Protein AF-A0A7S0QM21-F1 (afdb_monomer_lite)

Radius of gyration: 15.34 Å; chains: 1; bounding box: 33×34×45 Å

Secondary structure (DSSP, 8-state):
-HHHHHHHHHHHHH-SS--HHHHHHHHHHHHHHHHHTT-HHHHHHHHHHHHHHHHT-TTGGG--STTPPPHHHHHHHHHHHHHHHTT-HHHHHHHHHHHHHHHTT-HHHHHHHHHHHHHHHHHHT-

Sequence (126 aa):
PKKALTLLATASRGGSAEEPKEQAMMLNNMGCVHLSMHQPHTAAVLLAKALQRAIRSPGDQQAATATAISQRSQILYNLGVAHLHAAGFRNALECLLLAAEELHQRPHLWLRIAECCVAAVLHAER

Structure (mmCIF, N/CA/C/O backbone):
data_AF-A0A7S0QM21-F1
#
_entry.id   AF-A0A7S0QM21-F1
#
loop_
_atom_site.group_PDB
_atom_site.id
_atom_site.type_symbol
_atom_site.label_atom_id
_atom_site.label_alt_id
_atom_site.label_comp_id
_atom_site.label_asym_id
_atom_site.label_entity_id
_atom_site.label_seq_id
_atom_site.pdbx_PDB_ins_code
_atom_site.Cartn_x
_atom_site.Cartn_y
_atom_site.Cartn_z
_atom_site.occupancy
_atom_site.B_iso_or_equiv
_atom_site.auth_seq_id
_atom_site.auth_comp_id
_atom_site.auth_asym_id
_atom_site.auth_atom_id
_atom_site.pdbx_PDB_model_num
ATOM 1 N N . PRO A 1 1 ? -2.506 -19.023 -6.130 1.00 66.31 1 PRO A N 1
ATOM 2 C CA . PRO A 1 1 ? -1.329 -18.383 -5.491 1.00 66.31 1 PRO A CA 1
ATOM 3 C C . PRO A 1 1 ? -0.003 -19.167 -5.599 1.00 66.31 1 PRO A C 1
ATOM 5 O O . PRO A 1 1 ? 0.934 -18.636 -6.179 1.00 66.31 1 PRO A O 1
ATOM 8 N N . LYS A 1 2 ? 0.103 -20.420 -5.117 1.00 74.06 2 LYS A N 1
ATOM 9 C CA . LYS A 1 2 ? 1.387 -21.165 -5.109 1.00 74.06 2 LYS A CA 1
ATOM 10 C C . LYS A 1 2 ? 2.004 -21.376 -6.503 1.00 74.06 2 LYS A C 1
ATOM 12 O O . LYS A 1 2 ? 3.191 -21.146 -6.679 1.00 74.06 2 LYS A O 1
ATOM 17 N N . LYS A 1 3 ? 1.182 -21.708 -7.509 1.00 76.44 3 LYS A N 1
ATOM 18 C CA . LYS A 1 3 ? 1.622 -21.840 -8.914 1.00 76.44 3 LYS A CA 1
ATOM 19 C C . LYS A 1 3 ? 2.184 -20.532 -9.498 1.00 76.44 3 LYS A C 1
ATOM 21 O O . LYS A 1 3 ? 3.132 -20.575 -10.271 1.00 76.44 3 LYS A O 1
ATOM 26 N N . ALA A 1 4 ? 1.634 -19.380 -9.098 1.00 75.31 4 ALA A N 1
ATOM 27 C CA . ALA A 1 4 ? 2.114 -18.070 -9.544 1.00 75.31 4 ALA A CA 1
ATOM 28 C C . ALA A 1 4 ? 3.509 -17.756 -8.982 1.00 75.31 4 ALA A C 1
ATOM 30 O O . ALA A 1 4 ? 4.358 -17.260 -9.711 1.00 75.31 4 ALA A O 1
ATOM 31 N N . LEU A 1 5 ? 3.783 -18.119 -7.722 1.00 77.19 5 LEU A N 1
ATOM 32 C CA . LEU A 1 5 ? 5.131 -18.005 -7.155 1.00 77.19 5 LEU A CA 1
ATOM 33 C C . LEU A 1 5 ? 6.134 -18.902 -7.873 1.00 77.19 5 LEU A C 1
ATOM 35 O O . LEU A 1 5 ? 7.250 -18.468 -8.131 1.00 77.19 5 LEU A O 1
ATOM 39 N N . THR A 1 6 ? 5.746 -20.133 -8.214 1.00 76.00 6 THR A N 1
ATOM 40 C CA . THR A 1 6 ? 6.615 -21.035 -8.978 1.00 76.00 6 THR A CA 1
ATOM 41 C C . THR A 1 6 ? 6.969 -20.432 -10.336 1.00 76.00 6 THR A C 1
ATOM 43 O O . THR A 1 6 ? 8.143 -20.425 -10.687 1.00 76.00 6 THR A O 1
ATOM 46 N N . LEU A 1 7 ? 5.985 -19.864 -11.043 1.00 75.94 7 LEU A N 1
ATOM 47 C CA . LEU A 1 7 ? 6.182 -19.194 -12.332 1.00 75.94 7 LEU A CA 1
ATOM 48 C C . LEU A 1 7 ? 7.111 -17.969 -12.217 1.00 75.94 7 LEU A C 1
ATOM 50 O O . LEU A 1 7 ? 8.040 -17.813 -13.008 1.00 75.94 7 LEU A O 1
ATOM 54 N N . LEU A 1 8 ? 6.898 -17.123 -11.204 1.00 75.12 8 LEU A N 1
ATOM 55 C CA . LEU A 1 8 ? 7.741 -15.950 -10.949 1.00 75.12 8 LEU A CA 1
ATOM 56 C C . LEU A 1 8 ? 9.173 -16.358 -10.580 1.00 75.12 8 LEU A C 1
ATOM 58 O O . LEU A 1 8 ? 10.129 -15.782 -11.086 1.00 75.12 8 LEU A O 1
ATOM 62 N N . ALA A 1 9 ? 9.334 -17.402 -9.766 1.00 73.50 9 ALA A N 1
ATOM 63 C CA . ALA A 1 9 ? 10.644 -17.922 -9.391 1.00 73.50 9 ALA A CA 1
ATOM 64 C C . ALA A 1 9 ? 11.370 -18.613 -10.557 1.00 73.50 9 ALA A C 1
ATOM 66 O O . ALA A 1 9 ? 12.592 -18.732 -10.542 1.00 73.50 9 ALA A O 1
ATOM 67 N N . THR A 1 10 ? 10.657 -19.147 -11.551 1.00 74.94 10 THR A N 1
ATOM 68 C CA . THR A 1 10 ? 11.287 -19.633 -12.789 1.00 74.94 10 THR A CA 1
ATOM 69 C C . THR A 1 10 ? 11.693 -18.484 -13.704 1.00 74.94 10 THR A C 1
ATOM 71 O O . THR A 1 10 ? 12.790 -18.533 -14.249 1.00 74.94 10 THR A O 1
ATOM 74 N N . ALA A 1 11 ? 10.875 -17.430 -13.805 1.00 69.38 11 ALA A N 1
ATOM 75 C CA . ALA A 1 11 ? 11.204 -16.230 -14.577 1.00 69.38 11 ALA A CA 1
ATOM 76 C C . ALA A 1 11 ? 12.467 -15.540 -14.031 1.00 69.38 11 ALA A C 1
ATOM 78 O O . ALA A 1 11 ? 13.391 -15.272 -14.789 1.00 69.38 11 ALA A O 1
ATOM 79 N N . SER A 1 12 ? 12.578 -15.415 -12.703 1.00 66.81 12 SER A N 1
ATOM 80 C CA . SER A 1 12 ? 13.738 -14.809 -12.033 1.00 66.81 12 SER A CA 1
ATOM 81 C C . SER A 1 12 ? 15.051 -15.587 -12.189 1.00 66.81 12 SER A C 1
ATOM 83 O O . SER A 1 12 ? 16.112 -15.081 -11.840 1.00 66.81 12 SER A O 1
ATOM 85 N N . ARG A 1 13 ? 14.988 -16.865 -12.589 1.00 65.75 13 ARG A N 1
ATOM 86 C CA . ARG A 1 13 ? 16.157 -17.752 -12.729 1.00 65.75 13 ARG A CA 1
ATOM 87 C C . ARG A 1 13 ? 16.699 -17.812 -14.157 1.00 65.75 13 ARG A C 1
ATOM 89 O O . ARG A 1 13 ? 17.802 -18.311 -14.341 1.00 65.75 13 ARG A O 1
ATOM 96 N N . GLY A 1 14 ? 15.935 -17.339 -15.142 1.00 57.38 14 GLY A N 1
ATOM 97 C CA . GLY A 1 14 ? 16.293 -17.410 -16.562 1.00 57.38 14 GLY A CA 1
ATOM 98 C C . GLY A 1 14 ? 16.944 -16.148 -17.138 1.00 57.38 14 GLY A C 1
ATOM 99 O O . GLY A 1 14 ? 17.399 -16.193 -18.276 1.00 57.38 14 GLY A O 1
ATOM 100 N N . GLY A 1 15 ? 16.984 -15.037 -16.395 1.00 53.06 15 GLY A N 1
ATOM 101 C CA . GLY A 1 15 ? 17.461 -13.746 -16.894 1.00 53.06 15 GLY A CA 1
ATOM 102 C C . GLY A 1 15 ? 18.930 -13.463 -16.572 1.00 53.06 15 GLY A C 1
ATOM 103 O O . GLY A 1 15 ? 19.339 -13.469 -15.411 1.00 53.06 15 GLY A O 1
ATOM 104 N N . SER A 1 16 ? 19.718 -13.142 -17.601 1.00 52.91 16 SER A N 1
ATOM 105 C CA . SER A 1 16 ? 20.886 -12.254 -17.485 1.00 52.91 16 SER A CA 1
ATOM 106 C C . SER A 1 16 ? 20.520 -10.987 -16.701 1.00 52.91 16 SER A C 1
ATOM 108 O O . SER A 1 16 ? 19.356 -10.612 -16.733 1.00 52.91 16 SER A O 1
ATOM 110 N N . ALA A 1 17 ? 21.487 -10.340 -16.032 1.00 57.66 17 ALA A N 1
ATOM 111 C CA . ALA A 1 17 ? 21.307 -9.143 -15.191 1.00 57.66 17 ALA A CA 1
ATOM 112 C C . ALA A 1 17 ? 20.107 -8.259 -15.603 1.00 57.66 17 ALA A C 1
ATOM 114 O O . ALA A 1 17 ? 20.230 -7.434 -16.502 1.00 57.66 17 ALA A O 1
ATOM 115 N N . GLU A 1 18 ? 18.945 -8.484 -14.973 1.00 63.12 18 GLU A N 1
ATOM 116 C CA . GLU A 1 18 ? 17.692 -7.824 -15.361 1.00 63.12 18 GLU A CA 1
ATOM 117 C C . GLU A 1 18 ? 17.798 -6.305 -15.174 1.00 63.12 18 GLU A C 1
ATOM 119 O O . GLU A 1 18 ? 18.403 -5.835 -14.202 1.00 63.12 18 GLU A O 1
ATOM 124 N N . GLU A 1 19 ? 17.170 -5.535 -16.062 1.00 77.25 19 GLU A N 1
ATOM 125 C CA . GLU A 1 19 ? 17.089 -4.080 -15.928 1.00 77.25 19 GLU A CA 1
ATOM 126 C C . GLU A 1 19 ? 16.392 -3.713 -14.597 1.00 77.25 19 GLU A C 1
ATOM 128 O O . GLU A 1 19 ? 15.433 -4.383 -14.189 1.00 77.25 19 GLU A O 1
ATOM 133 N N . PRO A 1 20 ? 16.800 -2.639 -13.886 1.00 80.81 20 PRO A N 1
ATOM 134 C CA . PRO A 1 20 ? 16.215 -2.269 -12.591 1.00 80.81 20 PRO A CA 1
ATOM 135 C C . PRO A 1 20 ? 14.683 -2.149 -12.610 1.00 80.81 20 PRO A C 1
ATOM 137 O O . PRO A 1 20 ? 14.014 -2.460 -11.620 1.00 80.81 20 PRO A O 1
ATOM 140 N N . LYS A 1 21 ? 14.122 -1.739 -13.753 1.00 82.12 21 LYS A N 1
ATOM 141 C CA . LYS A 1 21 ? 12.680 -1.624 -13.991 1.00 82.12 21 LYS A CA 1
ATOM 142 C C . LYS A 1 21 ? 11.963 -2.980 -13.990 1.00 82.12 21 LYS A C 1
ATOM 144 O O . LYS A 1 21 ? 10.905 -3.109 -13.371 1.00 82.12 21 LYS A O 1
ATOM 149 N N . GLU A 1 22 ? 12.540 -3.985 -14.643 1.00 85.31 22 GLU A N 1
ATOM 150 C CA . GLU A 1 22 ? 11.987 -5.344 -14.741 1.00 85.31 22 GLU A CA 1
ATOM 151 C C . GLU A 1 22 ? 11.990 -6.023 -13.370 1.00 85.31 22 GLU A C 1
ATOM 153 O O . GLU A 1 22 ? 10.968 -6.548 -12.918 1.00 85.31 22 GLU A O 1
ATOM 158 N N . GLN A 1 23 ? 13.089 -5.866 -12.630 1.00 87.50 23 GLN A N 1
ATOM 159 C CA . GLN A 1 23 ? 13.204 -6.356 -11.258 1.00 87.50 23 GLN A CA 1
ATOM 160 C C . GLN A 1 23 ? 12.164 -5.714 -10.333 1.00 87.50 23 GLN A C 1
ATOM 162 O O . GLN A 1 23 ? 11.577 -6.391 -9.486 1.00 87.50 23 GLN A O 1
ATOM 167 N N . ALA A 1 24 ? 11.908 -4.410 -10.489 1.00 90.50 24 ALA A N 1
ATOM 168 C CA . ALA A 1 24 ? 10.862 -3.720 -9.743 1.00 90.50 24 ALA A CA 1
ATOM 169 C C . ALA A 1 24 ? 9.468 -4.295 -10.055 1.00 90.50 24 ALA A C 1
ATOM 171 O O . ALA A 1 24 ? 8.677 -4.505 -9.134 1.00 90.50 24 ALA A O 1
ATOM 172 N N . MET A 1 25 ? 9.166 -4.608 -11.323 1.00 89.81 25 MET A N 1
ATOM 173 C CA . MET A 1 25 ? 7.894 -5.240 -11.709 1.00 89.81 25 MET A CA 1
ATOM 174 C C . MET A 1 25 ? 7.753 -6.635 -11.102 1.00 89.81 25 MET A C 1
ATOM 176 O O . MET A 1 25 ? 6.713 -6.959 -10.526 1.00 89.81 25 MET A O 1
ATOM 180 N N . MET A 1 26 ? 8.806 -7.447 -11.180 1.00 90.88 26 MET A N 1
ATOM 181 C CA . MET A 1 26 ? 8.806 -8.797 -10.627 1.00 90.88 26 MET A CA 1
ATOM 182 C C . MET A 1 26 ? 8.583 -8.784 -9.111 1.00 90.88 26 MET A C 1
ATOM 184 O O . MET A 1 26 ? 7.711 -9.495 -8.608 1.00 90.88 26 MET A O 1
ATOM 188 N N . LEU A 1 27 ? 9.317 -7.940 -8.380 1.00 93.88 27 LEU A N 1
ATOM 189 C CA . LEU A 1 27 ? 9.168 -7.799 -6.931 1.00 93.88 27 LEU A CA 1
ATOM 190 C C . LEU A 1 27 ? 7.775 -7.285 -6.541 1.00 93.88 27 LEU A C 1
ATOM 192 O O . LEU A 1 27 ? 7.198 -7.784 -5.573 1.00 93.88 27 LEU A O 1
ATOM 196 N N . ASN A 1 28 ? 7.207 -6.348 -7.310 1.00 94.62 28 ASN A N 1
ATOM 197 C CA . ASN A 1 28 ? 5.838 -5.871 -7.109 1.00 94.62 28 ASN A CA 1
ATOM 198 C C . ASN A 1 28 ? 4.823 -7.015 -7.247 1.00 94.62 28 ASN A C 1
ATOM 200 O O . ASN A 1 28 ? 4.004 -7.239 -6.356 1.00 94.62 28 ASN A O 1
ATOM 204 N N . ASN A 1 29 ? 4.936 -7.808 -8.315 1.00 95.00 29 ASN A N 1
ATOM 205 C CA . ASN A 1 29 ? 4.059 -8.951 -8.560 1.00 95.00 29 ASN A CA 1
ATOM 206 C C . ASN A 1 29 ? 4.175 -10.012 -7.460 1.00 95.00 29 ASN A C 1
ATOM 208 O O . ASN A 1 29 ? 3.157 -10.511 -6.976 1.00 95.00 29 ASN 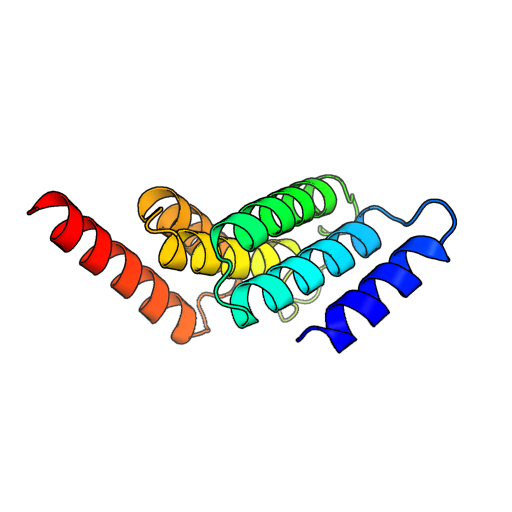A O 1
ATOM 212 N N . MET A 1 30 ? 5.395 -10.329 -7.013 1.00 94.75 30 MET A N 1
ATOM 213 C CA . MET A 1 30 ? 5.599 -11.225 -5.873 1.00 94.75 30 MET A CA 1
ATOM 214 C C . MET A 1 30 ? 4.923 -10.674 -4.610 1.00 94.75 30 MET A C 1
ATOM 216 O O . MET A 1 30 ? 4.219 -11.416 -3.925 1.00 94.75 30 MET A O 1
ATOM 220 N N . GLY A 1 31 ? 5.069 -9.375 -4.335 1.00 96.25 31 GLY A N 1
ATOM 221 C CA . GLY A 1 31 ? 4.386 -8.690 -3.237 1.00 96.25 31 GLY A CA 1
ATOM 222 C C . GLY A 1 31 ? 2.866 -8.864 -3.279 1.00 96.25 31 GLY A C 1
ATOM 223 O O . GLY A 1 31 ? 2.269 -9.299 -2.295 1.00 96.25 31 GLY A O 1
ATOM 224 N N . CYS A 1 32 ? 2.241 -8.630 -4.434 1.00 96.12 32 CYS A N 1
ATOM 225 C CA . CYS A 1 32 ? 0.800 -8.822 -4.633 1.00 96.12 32 CYS A CA 1
ATOM 226 C C . CYS A 1 32 ? 0.352 -10.277 -4.421 1.00 96.12 32 CYS A C 1
ATOM 228 O O . CYS A 1 32 ? -0.705 -10.532 -3.834 1.00 96.12 32 CYS A O 1
ATOM 230 N N . VAL A 1 33 ? 1.159 -11.252 -4.852 1.00 95.69 33 VAL A N 1
ATOM 231 C CA . VAL A 1 33 ? 0.868 -12.671 -4.601 1.00 95.69 33 VAL A CA 1
ATOM 232 C C . VAL A 1 33 ? 0.930 -12.979 -3.104 1.00 95.69 33 VAL A C 1
ATOM 234 O O . VAL A 1 33 ? 0.045 -13.669 -2.603 1.00 95.69 33 VAL A O 1
ATOM 237 N N . HIS A 1 34 ? 1.909 -12.440 -2.373 1.00 94.31 34 HIS A N 1
ATOM 238 C CA . HIS A 1 34 ? 1.985 -12.591 -0.917 1.00 94.31 34 HIS A CA 1
ATOM 239 C C . HIS A 1 34 ? 0.815 -11.913 -0.186 1.00 94.31 34 HIS A C 1
ATOM 241 O O . HIS A 1 34 ? 0.280 -12.505 0.753 1.00 94.31 34 HIS A O 1
ATOM 247 N N . LEU A 1 35 ? 0.335 -10.752 -0.649 1.00 93.69 35 LEU A N 1
ATOM 248 C CA . LEU A 1 35 ? -0.902 -10.151 -0.124 1.00 93.69 35 LEU A CA 1
ATOM 249 C C . LEU A 1 35 ? -2.106 -11.069 -0.314 1.00 93.69 35 LEU A C 1
ATOM 251 O O . LEU A 1 35 ? -2.854 -11.309 0.630 1.00 93.69 35 LEU A O 1
ATOM 255 N N . SER A 1 36 ? -2.236 -11.657 -1.502 1.00 94.94 36 SER A N 1
ATOM 256 C CA . SER A 1 36 ? -3.309 -12.608 -1.822 1.00 94.94 36 SER A CA 1
ATOM 257 C C . SER A 1 36 ? -3.235 -13.907 -1.003 1.00 94.94 36 SER A C 1
ATOM 259 O O . SER A 1 36 ? -4.182 -14.686 -0.989 1.00 94.94 36 SER A O 1
ATOM 261 N N . MET A 1 37 ? -2.103 -14.175 -0.345 1.00 94.81 37 MET A N 1
ATOM 262 C CA . MET A 1 37 ? -1.909 -15.302 0.574 1.00 94.81 37 MET A CA 1
ATOM 263 C C . MET A 1 37 ? -2.053 -14.901 2.049 1.00 94.81 37 MET A C 1
ATOM 265 O O . MET A 1 37 ? -1.686 -15.691 2.916 1.00 94.81 37 MET A O 1
ATOM 269 N N . HIS A 1 38 ? -2.543 -13.693 2.345 1.00 94.69 38 HIS A N 1
ATOM 270 C CA . HIS A 1 38 ? -2.622 -13.140 3.701 1.00 94.69 38 HIS A CA 1
ATOM 271 C C . HIS A 1 38 ? -1.258 -13.076 4.413 1.00 94.69 38 HIS A C 1
ATOM 273 O O . HIS A 1 38 ? -1.161 -13.274 5.622 1.00 94.69 38 HIS A O 1
ATOM 279 N N . GLN A 1 39 ? -0.190 -12.768 3.668 1.00 96.62 39 GLN A N 1
ATOM 280 C CA . GLN A 1 39 ? 1.166 -12.570 4.198 1.00 96.62 39 GLN A CA 1
ATOM 281 C C . GLN A 1 39 ? 1.616 -11.105 4.038 1.00 96.62 39 GLN A C 1
ATOM 283 O O . GLN A 1 39 ? 2.527 -10.815 3.253 1.00 96.62 39 GLN A O 1
ATOM 288 N N . PRO A 1 40 ? 0.994 -10.156 4.764 1.00 96.88 40 PRO A N 1
ATOM 289 C CA . PRO A 1 40 ? 1.193 -8.725 4.534 1.00 96.88 40 PRO A CA 1
ATOM 290 C C . PRO A 1 40 ? 2.604 -8.237 4.888 1.00 96.88 40 PRO A C 1
ATOM 292 O O . PRO A 1 40 ? 3.163 -7.420 4.164 1.00 96.88 40 PRO A O 1
ATOM 295 N N . HIS A 1 41 ? 3.237 -8.798 5.924 1.00 97.31 41 HIS A N 1
ATOM 296 C CA . HIS A 1 41 ? 4.617 -8.463 6.296 1.00 97.31 41 HIS A CA 1
ATOM 297 C C . HIS A 1 41 ? 5.618 -8.837 5.194 1.00 97.31 41 HIS A C 1
ATOM 299 O O . HIS A 1 41 ? 6.451 -8.026 4.792 1.00 97.31 41 HIS A O 1
ATOM 305 N N . THR A 1 42 ? 5.510 -10.058 4.658 1.00 97.00 42 THR A N 1
ATOM 306 C CA . THR A 1 42 ? 6.358 -10.521 3.551 1.00 97.00 42 THR A CA 1
ATOM 307 C C . THR A 1 42 ? 6.122 -9.689 2.296 1.00 97.00 42 THR A C 1
ATOM 309 O O . THR A 1 42 ? 7.079 -9.294 1.631 1.00 97.00 42 THR A O 1
ATOM 312 N N . ALA A 1 43 ? 4.860 -9.374 1.997 1.00 97.38 43 ALA A N 1
ATOM 313 C CA . ALA A 1 43 ? 4.520 -8.507 0.883 1.00 97.38 43 ALA A CA 1
ATOM 314 C C . ALA A 1 43 ? 5.144 -7.114 1.020 1.00 97.38 43 ALA A C 1
ATOM 316 O O . ALA A 1 43 ? 5.764 -6.644 0.069 1.00 97.38 43 ALA A O 1
ATOM 317 N N . ALA A 1 44 ? 5.050 -6.486 2.197 1.00 97.69 44 ALA A N 1
ATOM 318 C CA . ALA A 1 44 ? 5.620 -5.165 2.448 1.00 97.69 44 ALA A CA 1
ATOM 319 C C . ALA A 1 44 ? 7.136 -5.138 2.194 1.00 97.69 44 ALA A C 1
ATOM 321 O O . ALA A 1 44 ? 7.633 -4.230 1.533 1.00 97.69 44 ALA A O 1
ATOM 322 N N . VAL A 1 45 ? 7.872 -6.170 2.622 1.00 97.50 45 VAL A N 1
ATOM 323 C CA . VAL A 1 45 ? 9.320 -6.277 2.359 1.00 97.50 45 VAL A CA 1
ATOM 324 C C . VAL A 1 45 ? 9.622 -6.356 0.859 1.00 97.50 45 VAL A C 1
ATOM 326 O O . VAL A 1 45 ? 10.551 -5.706 0.378 1.00 97.50 45 VAL A O 1
ATOM 329 N N . LEU A 1 46 ? 8.859 -7.148 0.103 1.00 97.25 46 LEU A N 1
ATOM 330 C CA . LEU A 1 46 ? 9.051 -7.287 -1.344 1.00 97.25 46 LEU A CA 1
ATOM 331 C C . LEU A 1 46 ? 8.706 -5.995 -2.089 1.00 97.25 46 LEU A C 1
ATOM 333 O O . LEU A 1 46 ? 9.457 -5.572 -2.966 1.00 97.25 46 LEU A O 1
ATOM 337 N N . LEU A 1 47 ? 7.619 -5.337 -1.695 1.00 97.62 47 LEU A N 1
ATOM 338 C CA . LEU A 1 47 ? 7.156 -4.080 -2.278 1.00 97.62 47 LEU A CA 1
ATOM 339 C C . LEU A 1 47 ? 8.100 -2.915 -1.960 1.00 97.62 47 LEU A C 1
ATOM 341 O O . LEU A 1 47 ? 8.399 -2.114 -2.840 1.00 97.62 47 LEU A O 1
ATOM 345 N N . ALA A 1 48 ? 8.664 -2.860 -0.752 1.00 97.06 48 ALA A N 1
ATOM 346 C CA . ALA A 1 48 ? 9.697 -1.885 -0.408 1.00 97.06 48 ALA A CA 1
ATOM 347 C C . ALA A 1 48 ? 10.959 -2.072 -1.269 1.00 97.06 48 ALA A C 1
ATOM 349 O O . ALA A 1 48 ? 11.529 -1.099 -1.766 1.00 97.06 48 ALA A O 1
ATOM 350 N N . LYS A 1 49 ? 11.372 -3.324 -1.520 1.00 95.38 49 LYS A N 1
ATOM 351 C CA . LYS A 1 49 ? 12.467 -3.619 -2.460 1.00 95.38 49 LYS A CA 1
ATOM 352 C C . LYS A 1 49 ? 12.106 -3.210 -3.889 1.00 95.38 49 LYS A C 1
ATOM 354 O O . LYS A 1 49 ? 12.952 -2.634 -4.568 1.00 95.38 49 LYS A O 1
ATOM 359 N N . ALA A 1 50 ? 10.874 -3.465 -4.333 1.00 94.69 50 ALA A N 1
ATOM 360 C CA . ALA A 1 50 ? 10.389 -3.037 -5.645 1.00 94.69 50 ALA A CA 1
ATOM 361 C C . ALA A 1 50 ? 10.487 -1.513 -5.803 1.00 94.69 50 ALA A C 1
ATOM 363 O O . ALA A 1 50 ? 11.015 -1.028 -6.802 1.00 94.69 50 ALA A O 1
ATOM 364 N N . LEU A 1 51 ? 10.062 -0.763 -4.781 1.00 94.75 51 LEU A N 1
ATOM 365 C CA . LEU A 1 51 ? 10.110 0.697 -4.770 1.00 94.75 51 LEU A CA 1
ATOM 366 C C . LEU A 1 51 ? 11.549 1.214 -4.879 1.00 94.75 51 LEU A C 1
ATOM 368 O O . LEU A 1 51 ? 11.826 2.099 -5.682 1.00 94.75 51 LEU A O 1
ATOM 372 N N . GLN A 1 52 ? 12.490 0.623 -4.135 1.00 93.06 52 GLN A N 1
ATOM 373 C CA . GLN A 1 52 ? 13.909 0.986 -4.229 1.00 93.06 52 GLN A CA 1
ATOM 374 C C . GLN A 1 52 ? 14.481 0.778 -5.637 1.00 93.06 52 GLN A C 1
ATOM 376 O O . GLN A 1 52 ? 15.317 1.566 -6.076 1.00 93.06 52 GLN A O 1
ATOM 381 N N . ARG A 1 53 ? 14.056 -0.276 -6.344 1.00 90.88 53 ARG A N 1
ATOM 382 C CA . ARG A 1 53 ? 14.490 -0.546 -7.724 1.00 90.88 53 ARG A CA 1
ATOM 383 C C . ARG A 1 53 ? 13.852 0.424 -8.719 1.00 90.88 53 ARG A C 1
ATOM 385 O O . ARG A 1 53 ? 14.566 0.936 -9.572 1.00 90.88 53 ARG A O 1
ATOM 392 N N . ALA A 1 54 ? 12.569 0.746 -8.547 1.00 88.38 54 ALA A N 1
ATOM 393 C CA . ALA A 1 54 ? 11.870 1.734 -9.370 1.00 88.38 54 ALA A CA 1
ATOM 394 C C . ALA A 1 54 ? 12.509 3.131 -9.256 1.00 88.38 54 ALA A C 1
ATOM 396 O O . ALA A 1 54 ? 12.770 3.766 -10.268 1.00 88.38 54 ALA A O 1
ATOM 397 N N . ILE A 1 55 ? 12.871 3.569 -8.042 1.00 85.94 55 ILE A N 1
ATOM 398 C CA . ILE A 1 55 ? 13.538 4.868 -7.809 1.00 85.94 55 ILE A CA 1
ATOM 399 C C . ILE A 1 55 ? 14.909 4.948 -8.493 1.00 85.94 55 ILE A C 1
ATOM 401 O O . ILE A 1 55 ? 15.326 6.014 -8.931 1.00 85.94 55 ILE A O 1
ATOM 405 N N . ARG A 1 56 ? 15.628 3.824 -8.565 1.00 80.56 56 ARG A N 1
ATOM 406 C CA . ARG A 1 56 ? 16.958 3.745 -9.185 1.00 80.56 56 ARG A CA 1
ATOM 407 C C . ARG A 1 56 ? 16.909 3.614 -10.707 1.00 80.56 56 ARG A C 1
ATOM 409 O O . ARG A 1 56 ? 17.965 3.636 -11.328 1.00 80.56 56 ARG A O 1
ATOM 416 N N . SER A 1 57 ? 15.724 3.451 -11.295 1.00 73.50 57 SER A N 1
ATOM 417 C CA . SER A 1 57 ? 15.540 3.356 -12.739 1.00 73.50 57 SER A CA 1
ATOM 418 C C . SER A 1 57 ? 15.382 4.765 -13.330 1.00 73.50 57 SER A C 1
ATOM 420 O O . SER A 1 57 ? 14.359 5.408 -13.088 1.00 73.50 57 SER A O 1
ATOM 422 N N . PRO A 1 58 ? 16.346 5.269 -14.122 1.00 58.09 58 PRO A N 1
ATOM 423 C CA . PRO A 1 58 ? 16.310 6.634 -14.659 1.00 58.09 58 PRO A CA 1
ATOM 424 C C . PRO A 1 58 ? 15.215 6.882 -15.720 1.00 58.09 58 PRO A C 1
ATOM 426 O O . PRO A 1 58 ? 15.124 7.985 -16.244 1.00 58.09 58 PRO A O 1
ATOM 429 N N . GLY A 1 59 ? 14.369 5.892 -16.038 1.00 58.59 59 GLY A N 1
ATOM 430 C CA . GLY A 1 59 ? 13.334 5.985 -17.079 1.00 58.59 59 GLY A CA 1
ATOM 431 C C . GLY A 1 59 ? 11.909 6.309 -16.608 1.00 58.59 59 GLY A C 1
ATOM 432 O O . GLY A 1 59 ? 11.020 6.422 -17.449 1.00 58.59 59 GLY A O 1
ATOM 433 N N . ASP A 1 60 ? 11.643 6.442 -15.303 1.00 54.75 60 ASP A N 1
ATOM 434 C CA . ASP A 1 60 ? 10.275 6.711 -14.802 1.00 54.75 60 ASP A CA 1
ATOM 435 C C . ASP A 1 60 ? 9.836 8.180 -14.991 1.00 54.75 60 ASP A C 1
ATOM 437 O O . ASP A 1 60 ? 8.650 8.489 -14.913 1.00 54.75 60 ASP A O 1
ATOM 441 N N . GLN A 1 61 ? 10.763 9.083 -15.334 1.00 51.91 61 GLN A N 1
ATOM 442 C CA . GLN A 1 61 ? 10.451 10.468 -15.723 1.00 51.91 61 GLN A CA 1
ATOM 443 C C . GLN A 1 61 ? 9.859 10.581 -17.140 1.00 51.91 61 GLN A C 1
ATOM 445 O O . GLN A 1 61 ? 9.318 11.626 -17.493 1.00 51.91 61 GLN A O 1
ATOM 450 N N . GLN A 1 62 ? 9.898 9.508 -17.943 1.00 48.06 62 GLN A N 1
ATOM 451 C CA . GLN A 1 62 ? 9.330 9.464 -19.296 1.00 48.06 62 GLN A CA 1
ATOM 452 C C . GLN A 1 62 ? 7.859 9.015 -19.365 1.00 48.06 62 GLN A C 1
ATOM 454 O O . GLN A 1 62 ? 7.369 8.731 -20.459 1.00 48.06 62 GLN A O 1
ATOM 459 N N . ALA A 1 63 ? 7.102 9.018 -18.260 1.00 51.00 63 ALA A N 1
ATOM 460 C CA . ALA A 1 63 ? 5.634 9.007 -18.324 1.00 51.00 63 ALA A CA 1
ATOM 461 C C . ALA A 1 63 ? 5.108 10.360 -18.865 1.00 51.00 63 ALA A C 1
ATOM 463 O O . ALA A 1 63 ? 4.342 11.069 -18.227 1.00 51.00 63 ALA A O 1
ATOM 464 N N . ALA A 1 64 ? 5.556 10.743 -20.063 1.00 46.94 64 ALA A N 1
ATOM 465 C CA . ALA A 1 64 ? 5.264 12.002 -20.742 1.00 46.94 64 ALA A CA 1
ATOM 466 C C . ALA A 1 64 ? 3.849 12.044 -21.351 1.00 46.94 64 ALA A C 1
ATOM 468 O O . ALA A 1 64 ? 3.480 13.008 -22.017 1.00 46.94 64 ALA A O 1
ATOM 469 N N . THR A 1 65 ? 3.037 11.010 -21.126 1.00 52.16 65 THR A N 1
ATOM 470 C CA . THR A 1 65 ? 1.610 11.021 -21.443 1.00 52.16 65 THR A CA 1
ATOM 471 C C . THR A 1 65 ? 0.834 11.182 -20.144 1.00 52.16 65 THR A C 1
ATOM 473 O O . THR A 1 65 ? 0.878 10.286 -19.303 1.00 52.16 65 THR A O 1
ATOM 476 N N . ALA A 1 66 ? 0.088 12.281 -20.010 1.00 53.50 66 ALA A N 1
ATOM 477 C CA . ALA A 1 66 ? -0.692 12.673 -18.826 1.00 53.50 66 ALA A CA 1
ATOM 478 C C . ALA A 1 66 ? -1.724 11.633 -18.319 1.00 53.50 66 ALA A C 1
ATOM 480 O O . ALA A 1 66 ? -2.422 11.874 -17.341 1.00 53.50 66 ALA A O 1
ATOM 481 N N . THR A 1 67 ? -1.844 10.482 -18.982 1.00 58.34 67 THR A N 1
ATOM 482 C CA . THR A 1 67 ? -2.782 9.397 -18.676 1.00 58.34 67 THR A CA 1
ATOM 483 C C . THR A 1 67 ? -2.124 8.143 -18.091 1.00 58.34 67 THR A C 1
ATOM 485 O O . THR A 1 67 ? -2.839 7.243 -17.651 1.00 58.34 67 THR A O 1
ATOM 488 N N . ALA A 1 68 ? -0.791 8.026 -18.110 1.00 69.38 68 ALA A N 1
ATOM 489 C CA . ALA A 1 68 ? -0.098 6.820 -17.659 1.00 69.38 68 ALA A CA 1
ATOM 490 C C . ALA A 1 68 ? 0.326 6.942 -16.190 1.00 69.38 68 ALA A C 1
ATOM 492 O O . ALA A 1 68 ? 1.114 7.810 -15.838 1.00 69.38 68 ALA A O 1
ATOM 493 N N . ILE A 1 69 ? -0.172 6.034 -15.350 1.00 79.50 69 ILE A N 1
ATOM 494 C CA . ILE A 1 69 ? 0.238 5.929 -13.947 1.00 79.50 69 ILE A CA 1
ATOM 495 C C . ILE A 1 69 ? 1.634 5.308 -13.883 1.00 79.50 69 ILE A C 1
ATOM 497 O O . ILE A 1 69 ? 1.834 4.186 -14.363 1.00 79.50 69 ILE A O 1
ATOM 501 N N . SER A 1 70 ? 2.561 5.994 -13.224 1.00 86.81 70 SER A N 1
ATOM 502 C CA . SER A 1 70 ? 3.931 5.565 -13.000 1.00 86.81 70 SER A CA 1
ATOM 503 C C . SER A 1 70 ? 4.000 4.249 -12.234 1.00 86.81 70 SER A C 1
ATOM 505 O O . SER A 1 70 ? 3.165 3.913 -11.383 1.00 86.81 70 SER A O 1
ATOM 507 N N . GLN A 1 71 ? 5.050 3.484 -12.524 1.00 87.81 71 GLN A N 1
ATOM 508 C CA . GLN A 1 71 ? 5.329 2.246 -11.811 1.00 87.81 71 GLN A CA 1
ATOM 509 C C . GLN A 1 71 ? 5.497 2.512 -10.310 1.00 87.81 71 GLN A C 1
ATOM 511 O O . GLN A 1 71 ? 4.976 1.761 -9.481 1.00 87.81 71 GLN A O 1
ATOM 516 N N . ARG A 1 72 ? 6.170 3.613 -9.960 1.00 91.56 72 ARG A N 1
ATOM 517 C CA . ARG A 1 72 ? 6.327 4.086 -8.584 1.00 91.56 72 ARG A CA 1
ATOM 518 C C . ARG A 1 72 ? 4.985 4.239 -7.863 1.00 91.56 72 ARG A C 1
ATOM 520 O O . ARG A 1 72 ? 4.830 3.680 -6.778 1.00 91.56 72 ARG A O 1
ATOM 527 N N . SER A 1 73 ? 4.019 4.941 -8.454 1.00 93.12 73 SER A N 1
ATOM 528 C CA . SER A 1 73 ? 2.713 5.200 -7.831 1.00 93.12 73 SER A CA 1
ATOM 529 C C . SER A 1 73 ? 1.904 3.917 -7.610 1.00 93.12 73 SER A C 1
ATOM 531 O O . SER A 1 73 ? 1.275 3.745 -6.564 1.00 93.12 73 SER A O 1
ATOM 533 N N . GLN A 1 74 ? 1.993 2.948 -8.526 1.00 93.69 74 GLN A N 1
ATOM 534 C CA . GLN A 1 74 ? 1.376 1.627 -8.338 1.00 93.69 74 GLN A CA 1
ATOM 535 C C . GLN A 1 74 ? 2.026 0.835 -7.194 1.00 93.69 74 GLN A C 1
ATOM 537 O O . GLN A 1 74 ? 1.323 0.228 -6.384 1.00 93.69 74 GLN A O 1
ATOM 542 N N . ILE A 1 75 ? 3.361 0.848 -7.105 1.00 96.19 75 ILE A N 1
ATOM 543 C CA . ILE A 1 75 ? 4.091 0.163 -6.030 1.00 96.19 75 ILE A CA 1
ATOM 544 C C . ILE A 1 75 ? 3.774 0.802 -4.672 1.00 96.19 75 ILE A C 1
ATOM 546 O O . ILE A 1 75 ? 3.547 0.074 -3.708 1.00 96.19 75 ILE A O 1
ATOM 550 N N . LEU A 1 76 ? 3.714 2.135 -4.594 1.00 97.38 76 LEU A N 1
ATOM 551 C CA . LEU A 1 76 ? 3.343 2.866 -3.377 1.00 97.38 76 LEU A CA 1
ATOM 552 C C . LEU A 1 76 ? 1.940 2.493 -2.895 1.00 97.38 76 LEU A C 1
ATOM 554 O O . LEU A 1 76 ? 1.763 2.205 -1.712 1.00 97.38 76 LEU A O 1
ATOM 558 N N . TYR A 1 77 ? 0.964 2.412 -3.804 1.00 97.81 77 TYR A N 1
ATOM 559 C CA . TYR A 1 77 ? -0.381 1.955 -3.459 1.00 97.81 77 TYR A CA 1
ATOM 560 C C . TYR A 1 77 ? -0.367 0.545 -2.850 1.00 97.81 77 TYR A C 1
ATOM 562 O O . TYR A 1 77 ? -0.903 0.325 -1.762 1.00 97.81 77 TYR A O 1
ATOM 570 N N . ASN A 1 78 ? 0.299 -0.404 -3.514 1.00 97.75 78 ASN A N 1
ATOM 571 C CA . ASN A 1 78 ? 0.383 -1.789 -3.049 1.00 97.75 78 ASN A CA 1
ATOM 572 C C . ASN A 1 78 ? 1.112 -1.901 -1.702 1.00 97.75 78 ASN A C 1
ATOM 574 O O . ASN A 1 78 ? 0.684 -2.658 -0.830 1.00 97.75 78 ASN A O 1
ATOM 578 N N . LEU A 1 79 ? 2.198 -1.1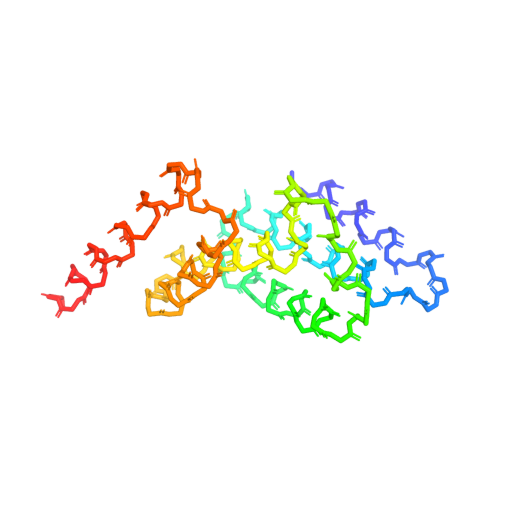43 -1.516 1.00 98.25 79 LEU A N 1
ATOM 579 C CA . LEU A 1 79 ? 2.949 -1.090 -0.261 1.00 98.25 79 LEU A CA 1
ATOM 580 C C . LEU A 1 79 ? 2.095 -0.513 0.873 1.00 98.25 79 LEU A C 1
ATOM 582 O O . LEU A 1 79 ? 2.102 -1.054 1.978 1.00 98.25 79 LEU A O 1
ATOM 586 N N . GLY A 1 80 ? 1.308 0.527 0.588 1.00 98.12 80 GLY A N 1
ATOM 587 C CA . GLY A 1 80 ? 0.355 1.101 1.532 1.00 98.12 80 GLY A CA 1
ATOM 588 C C . GLY A 1 80 ? -0.691 0.085 1.990 1.00 98.12 80 GLY A C 1
ATOM 589 O O . GLY A 1 80 ? -0.888 -0.107 3.189 1.00 98.12 80 GLY A O 1
ATOM 590 N N . VAL A 1 81 ? -1.290 -0.652 1.050 1.00 97.94 81 VAL A N 1
ATOM 591 C CA . VAL A 1 81 ? -2.228 -1.748 1.354 1.00 97.94 81 VAL A CA 1
ATOM 592 C C . VAL A 1 81 ? -1.554 -2.856 2.172 1.00 97.94 81 VAL A C 1
ATOM 594 O O . VAL A 1 81 ? -2.150 -3.377 3.116 1.00 97.94 81 VAL A O 1
ATOM 597 N N . ALA A 1 82 ? -0.301 -3.202 1.866 1.00 98.12 82 ALA A N 1
ATOM 598 C CA . ALA A 1 82 ? 0.451 -4.188 2.637 1.00 98.12 82 ALA A CA 1
ATOM 599 C C . ALA A 1 82 ? 0.689 -3.744 4.084 1.00 98.12 82 ALA A C 1
ATOM 601 O O . ALA A 1 82 ? 0.471 -4.530 5.006 1.00 98.12 82 ALA A O 1
ATOM 602 N N . HIS A 1 83 ? 1.084 -2.487 4.293 1.00 98.12 83 HIS A N 1
ATOM 603 C CA . HIS A 1 83 ? 1.247 -1.919 5.628 1.00 98.12 83 HIS A CA 1
ATOM 604 C C . HIS A 1 83 ? -0.070 -1.858 6.396 1.00 98.12 83 HIS A C 1
ATOM 606 O O . HIS A 1 83 ? -0.086 -2.212 7.573 1.00 98.12 83 HIS A O 1
ATOM 612 N N . LEU A 1 84 ? -1.172 -1.494 5.739 1.00 96.94 84 LEU A N 1
ATOM 613 C CA . LEU A 1 84 ? -2.498 -1.473 6.350 1.00 96.94 84 LEU A CA 1
ATOM 614 C C . LEU A 1 84 ? -2.880 -2.857 6.893 1.00 96.94 84 LEU 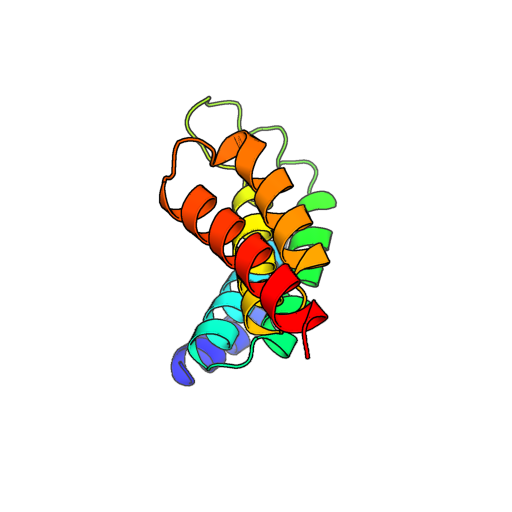A C 1
ATOM 616 O O . LEU A 1 84 ? -3.219 -2.992 8.066 1.00 96.94 84 LEU A O 1
ATOM 620 N N . HIS A 1 85 ? -2.723 -3.905 6.081 1.00 96.56 85 HIS A N 1
ATOM 621 C CA . HIS A 1 85 ? -2.982 -5.283 6.508 1.00 96.56 85 HIS A CA 1
ATOM 622 C C . HIS A 1 85 ? -1.970 -5.821 7.536 1.00 96.56 85 HIS A C 1
ATOM 624 O O . HIS A 1 85 ? -2.257 -6.810 8.207 1.00 96.56 85 HIS A O 1
ATOM 630 N N . ALA A 1 86 ? -0.803 -5.189 7.677 1.00 96.06 86 ALA A N 1
ATOM 631 C CA . ALA A 1 86 ? 0.195 -5.489 8.704 1.00 96.06 86 ALA A CA 1
ATOM 632 C C . ALA A 1 86 ? 0.046 -4.622 9.974 1.00 96.06 86 ALA A C 1
ATOM 634 O O . ALA A 1 86 ? 0.954 -4.610 10.800 1.00 96.06 86 ALA A O 1
ATOM 635 N N . ALA A 1 87 ? -1.058 -3.878 10.127 1.00 95.19 87 ALA A N 1
ATOM 636 C CA . ALA A 1 87 ? -1.289 -2.926 11.223 1.00 95.19 87 ALA A CA 1
ATOM 637 C C . ALA A 1 87 ? -0.248 -1.783 11.329 1.00 95.19 87 ALA A C 1
ATOM 639 O O . ALA A 1 87 ? -0.105 -1.134 12.363 1.00 95.19 87 ALA A O 1
ATOM 640 N N . GLY A 1 88 ? 0.474 -1.495 10.244 1.00 95.62 88 GLY A N 1
ATOM 641 C CA . GLY A 1 88 ? 1.421 -0.385 10.129 1.00 95.62 88 GLY A CA 1
ATOM 642 C C . GLY A 1 88 ? 0.759 0.893 9.612 1.00 95.62 88 GLY A C 1
ATOM 643 O O . GLY A 1 88 ? 1.125 1.374 8.542 1.00 95.62 88 GLY A O 1
ATOM 644 N N . PHE A 1 89 ? -0.216 1.445 10.339 1.00 95.81 89 PHE A N 1
ATOM 645 C CA . PHE A 1 89 ? -1.123 2.490 9.825 1.00 95.81 89 PHE A CA 1
ATOM 646 C C . PHE A 1 89 ? -0.435 3.785 9.380 1.00 95.81 89 PHE A C 1
ATOM 648 O O . PHE A 1 89 ? -0.826 4.364 8.371 1.00 95.81 89 PHE A O 1
ATOM 655 N N . ARG A 1 90 ? 0.616 4.221 10.087 1.00 94.75 90 ARG A N 1
ATOM 656 C CA . ARG A 1 90 ? 1.399 5.410 9.705 1.00 94.75 90 ARG A CA 1
ATOM 657 C C . ARG A 1 90 ? 2.068 5.224 8.344 1.00 94.75 90 ARG A C 1
ATOM 659 O O . ARG A 1 90 ? 1.850 6.021 7.439 1.00 94.75 90 ARG A O 1
ATOM 666 N N . ASN A 1 91 ? 2.819 4.134 8.190 1.00 96.19 91 ASN A N 1
ATOM 667 C CA . ASN A 1 91 ? 3.514 3.823 6.941 1.00 96.19 91 ASN A CA 1
ATOM 668 C C . ASN A 1 91 ? 2.516 3.586 5.799 1.00 96.19 91 ASN A C 1
ATOM 670 O O . ASN A 1 91 ? 2.778 3.963 4.659 1.00 96.19 91 ASN A O 1
ATOM 674 N N . ALA A 1 92 ? 1.364 2.979 6.107 1.00 97.75 92 ALA A N 1
ATOM 675 C CA . ALA A 1 92 ? 0.280 2.801 5.151 1.00 97.75 92 ALA A CA 1
ATOM 676 C C . ALA A 1 92 ? -0.230 4.149 4.630 1.00 97.75 92 ALA A C 1
ATOM 678 O O . ALA A 1 92 ? -0.276 4.356 3.418 1.00 97.75 92 ALA A O 1
ATOM 679 N N . LEU A 1 93 ? -0.546 5.076 5.539 1.00 97.69 93 LEU A N 1
ATOM 680 C CA . LEU A 1 93 ? -1.034 6.409 5.206 1.00 97.69 93 LEU A CA 1
ATOM 681 C C . LEU A 1 93 ? -0.021 7.188 4.361 1.00 97.69 93 LEU A C 1
ATOM 683 O O . LEU A 1 93 ? -0.388 7.718 3.317 1.00 97.69 93 LEU A O 1
ATOM 687 N N . GLU A 1 94 ? 1.251 7.211 4.764 1.00 97.50 94 GLU A N 1
ATOM 688 C CA . GLU A 1 94 ? 2.318 7.894 4.021 1.00 97.50 94 GLU A CA 1
ATOM 689 C C . GLU A 1 94 ? 2.453 7.351 2.591 1.00 97.50 94 GLU A C 1
ATOM 691 O O . GLU A 1 94 ? 2.469 8.122 1.631 1.00 97.50 94 GLU A O 1
ATOM 696 N N . CYS A 1 95 ? 2.470 6.025 2.422 1.00 97.69 95 CYS A N 1
ATOM 6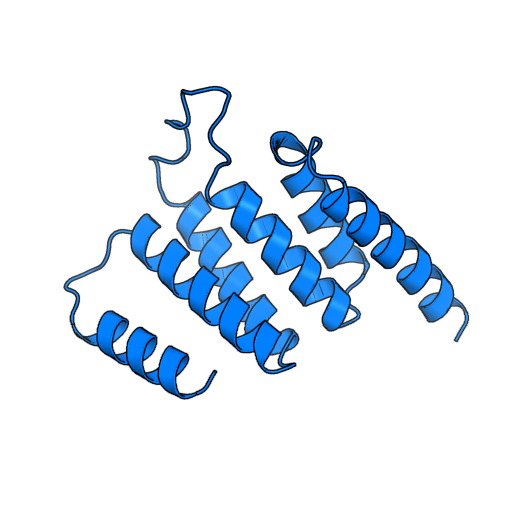97 C CA . CYS A 1 95 ? 2.553 5.408 1.097 1.00 97.69 95 CYS A CA 1
ATOM 698 C C . CYS A 1 95 ? 1.333 5.738 0.223 1.00 97.69 95 CYS A C 1
ATOM 700 O O . CYS A 1 95 ? 1.489 6.032 -0.962 1.00 97.69 95 CYS A O 1
ATOM 702 N N . LEU A 1 96 ? 0.122 5.697 0.789 1.00 97.88 96 LEU A N 1
ATOM 703 C CA . LEU A 1 96 ? -1.115 5.977 0.053 1.00 97.88 96 LEU A CA 1
ATOM 704 C C . LEU A 1 96 ? -1.240 7.458 -0.326 1.00 97.88 96 LEU A C 1
ATOM 706 O O . LEU A 1 96 ? -1.711 7.754 -1.421 1.00 97.88 96 LEU A O 1
ATOM 710 N N . LEU A 1 97 ? -0.787 8.380 0.527 1.00 97.62 97 LEU A N 1
ATOM 711 C CA . LEU A 1 97 ? -0.756 9.810 0.210 1.00 97.62 97 LEU A CA 1
ATOM 712 C C . LEU A 1 97 ? 0.226 10.117 -0.923 1.00 97.62 97 LEU A C 1
ATOM 714 O O . LEU A 1 97 ? -0.134 10.838 -1.846 1.00 97.62 97 LEU A O 1
ATOM 718 N N . LEU A 1 98 ? 1.417 9.512 -0.914 1.00 96.25 98 LEU A N 1
ATOM 719 C CA . LEU A 1 98 ? 2.360 9.645 -2.030 1.00 96.25 98 LEU A CA 1
ATOM 720 C C . LEU A 1 98 ? 1.788 9.064 -3.331 1.00 96.25 98 LEU A C 1
ATOM 722 O O . LEU A 1 98 ? 1.972 9.629 -4.402 1.00 96.25 98 LEU A O 1
ATOM 726 N N . ALA A 1 99 ? 1.053 7.952 -3.254 1.00 95.94 99 ALA A N 1
ATOM 727 C CA . ALA A 1 99 ? 0.384 7.383 -4.421 1.00 95.94 99 ALA A CA 1
ATOM 728 C C . ALA A 1 99 ? -0.767 8.272 -4.943 1.00 95.94 99 ALA A C 1
ATOM 730 O O . ALA A 1 99 ? -1.133 8.180 -6.116 1.00 95.94 99 ALA A O 1
ATOM 731 N N . ALA A 1 100 ? -1.342 9.134 -4.095 1.00 96.12 100 ALA A N 1
ATOM 732 C CA . ALA A 1 100 ? -2.449 10.017 -4.456 1.00 96.12 100 ALA A CA 1
ATOM 733 C C . ALA A 1 100 ? -2.072 11.063 -5.504 1.00 96.12 100 ALA A C 1
ATOM 735 O O . ALA A 1 100 ? -2.948 11.476 -6.262 1.00 96.12 100 ALA A O 1
ATOM 736 N N . GLU A 1 101 ? -0.793 11.434 -5.604 1.00 92.06 101 GLU A N 1
ATOM 737 C CA . GLU A 1 101 ? -0.304 12.390 -6.604 1.00 92.06 101 GLU A CA 1
ATOM 738 C C . GLU A 1 101 ? -0.784 12.015 -8.018 1.00 92.06 101 GLU A C 1
ATOM 740 O O . GLU A 1 101 ? -1.306 12.859 -8.744 1.00 92.06 101 GLU A O 1
ATOM 745 N N . GLU A 1 102 ? -0.760 10.723 -8.359 1.00 92.06 102 GLU A N 1
ATOM 746 C CA . GLU A 1 102 ? -1.222 10.216 -9.658 1.00 92.06 102 GLU A CA 1
ATOM 747 C C . GLU A 1 102 ? -2.540 9.431 -9.597 1.00 92.06 102 GLU A C 1
ATOM 749 O O . GLU A 1 102 ? -3.255 9.319 -10.593 1.00 92.06 102 GLU A O 1
ATOM 754 N N . LEU A 1 103 ? -2.884 8.860 -8.439 1.00 93.06 103 LEU A N 1
ATOM 755 C CA . LEU A 1 103 ? -4.055 7.992 -8.280 1.00 93.06 103 LEU A CA 1
ATOM 756 C C . LEU A 1 103 ? -5.280 8.711 -7.696 1.00 93.06 103 LEU A C 1
ATOM 758 O O . LEU A 1 103 ? -6.273 8.046 -7.413 1.00 93.06 103 LEU A O 1
ATOM 762 N N . HIS A 1 104 ? -5.266 10.034 -7.519 1.00 94.31 104 HIS A N 1
ATOM 763 C CA . HIS A 1 104 ? -6.358 10.786 -6.877 1.00 94.31 104 HIS A CA 1
ATOM 764 C C . HIS A 1 104 ? -7.745 10.585 -7.524 1.00 94.31 104 HIS A C 1
ATOM 766 O O . HIS A 1 104 ? -8.755 10.682 -6.828 1.00 94.31 104 HIS A O 1
ATOM 772 N N . GLN A 1 105 ? -7.818 10.250 -8.819 1.00 93.50 105 GLN A N 1
ATOM 773 C CA . GLN A 1 105 ? -9.077 9.939 -9.523 1.00 93.50 105 GLN A CA 1
ATOM 774 C C . GLN A 1 105 ? -9.664 8.560 -9.167 1.00 93.50 105 GLN A C 1
ATOM 776 O O . GLN A 1 105 ? -10.774 8.220 -9.575 1.00 93.50 105 GLN A O 1
ATOM 781 N N . ARG A 1 106 ? -8.928 7.721 -8.430 1.00 93.44 106 ARG A N 1
ATOM 782 C CA . ARG A 1 106 ? -9.363 6.377 -8.047 1.00 93.44 106 ARG A CA 1
ATOM 783 C C . ARG A 1 106 ? -10.045 6.409 -6.674 1.00 93.44 106 ARG A C 1
ATOM 785 O O . ARG A 1 106 ? -9.357 6.519 -5.662 1.00 93.44 106 ARG A O 1
ATOM 792 N N . PRO A 1 107 ? -11.371 6.207 -6.579 1.00 95.25 107 PRO A N 1
ATOM 793 C CA . PRO A 1 107 ? -12.091 6.301 -5.303 1.00 95.25 107 PRO A CA 1
ATOM 794 C C . PRO A 1 107 ? -11.634 5.259 -4.272 1.00 95.25 107 PRO A C 1
ATOM 796 O O . PRO A 1 107 ? -11.649 5.515 -3.070 1.00 95.25 107 PRO A O 1
ATOM 799 N N . HIS A 1 108 ? -11.158 4.097 -4.730 1.00 94.06 108 HIS A N 1
ATOM 800 C CA . HIS A 1 108 ? -10.621 3.058 -3.851 1.00 94.06 108 HIS A CA 1
ATOM 801 C C . HIS A 1 108 ? -9.394 3.513 -3.051 1.00 94.06 108 HIS A C 1
ATOM 803 O O . HIS A 1 108 ? -9.155 2.984 -1.970 1.00 94.06 108 HIS A O 1
ATOM 809 N N . LEU A 1 109 ? -8.618 4.478 -3.555 1.00 96.38 109 LEU A N 1
ATOM 810 C CA . LEU A 1 109 ? -7.490 5.041 -2.821 1.00 96.38 109 LEU A CA 1
ATOM 811 C C . LEU A 1 109 ? -7.972 5.753 -1.556 1.00 96.38 109 LEU A C 1
ATOM 813 O O . LEU A 1 109 ? -7.482 5.476 -0.464 1.00 96.38 109 LEU A O 1
ATOM 817 N N . TRP A 1 110 ? -8.965 6.626 -1.706 1.00 97.88 110 TRP A N 1
ATOM 818 C CA . TRP A 1 110 ? -9.513 7.409 -0.603 1.00 97.88 110 TRP A CA 1
ATOM 819 C C . TRP A 1 110 ? -10.172 6.527 0.456 1.00 97.88 110 TRP A C 1
ATOM 821 O O . TRP A 1 110 ? -10.003 6.780 1.647 1.00 97.88 110 TRP A O 1
ATOM 831 N N . LEU A 1 111 ? -10.825 5.434 0.043 1.00 97.69 111 LEU A N 1
ATOM 832 C CA . LEU A 1 111 ? -11.341 4.432 0.980 1.00 97.69 111 LEU A CA 1
ATOM 833 C C . LEU A 1 111 ? -10.224 3.791 1.815 1.00 97.69 111 LEU A C 1
ATOM 835 O O . LEU A 1 111 ? -10.381 3.652 3.024 1.00 97.69 111 LEU A O 1
ATOM 839 N N . ARG A 1 112 ? -9.078 3.454 1.208 1.00 97.44 112 ARG A N 1
ATOM 840 C CA . ARG A 1 112 ? -7.927 2.904 1.947 1.00 97.44 112 ARG A CA 1
ATOM 841 C C . ARG A 1 112 ? -7.295 3.921 2.892 1.00 97.44 112 ARG A C 1
ATOM 843 O O . ARG A 1 112 ? -6.895 3.548 3.990 1.00 97.44 112 ARG A O 1
ATOM 850 N N . ILE A 1 113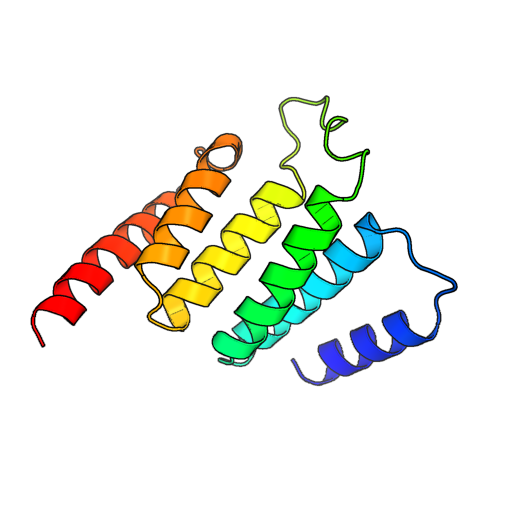 ? -7.230 5.193 2.500 1.00 97.88 113 ILE A N 1
ATOM 851 C CA . ILE A 1 113 ? -6.756 6.278 3.374 1.00 97.88 113 ILE A CA 1
ATOM 852 C C . ILE A 1 113 ? -7.680 6.421 4.590 1.00 97.88 113 ILE A C 1
ATOM 854 O O . ILE A 1 113 ? -7.201 6.453 5.721 1.00 97.88 113 ILE A O 1
ATOM 858 N N . ALA A 1 114 ? -8.998 6.436 4.373 1.00 97.75 114 ALA A N 1
ATOM 859 C CA . ALA A 1 114 ? -9.976 6.488 5.456 1.00 97.75 114 ALA A CA 1
ATOM 860 C C . ALA A 1 114 ? -9.859 5.273 6.393 1.00 97.75 114 ALA A C 1
ATOM 862 O O . ALA A 1 114 ? -9.836 5.440 7.611 1.00 97.75 114 ALA A O 1
ATOM 863 N N . GLU A 1 115 ? -9.710 4.066 5.836 1.00 96.38 115 GLU A N 1
ATOM 864 C CA . GLU A 1 115 ? -9.483 2.831 6.597 1.00 96.38 115 GLU A CA 1
ATOM 865 C C . GLU A 1 115 ? -8.224 2.932 7.477 1.00 96.38 115 GLU A C 1
ATOM 867 O O . GLU A 1 115 ? -8.278 2.576 8.653 1.00 96.38 115 GLU A O 1
ATOM 872 N N . CYS A 1 116 ? -7.121 3.489 6.957 1.00 95.75 116 CYS A N 1
ATOM 873 C CA . CYS A 1 116 ? -5.899 3.723 7.736 1.00 95.75 116 CYS A CA 1
ATOM 874 C C . CYS A 1 116 ? -6.146 4.649 8.932 1.00 95.75 116 CYS A C 1
ATOM 876 O O . CYS A 1 116 ? -5.701 4.346 10.038 1.00 95.75 116 CYS A O 1
ATOM 878 N N . CYS A 1 117 ? -6.851 5.764 8.722 1.00 95.50 117 CYS A N 1
ATOM 879 C CA . CYS A 1 117 ? -7.146 6.731 9.779 1.00 95.50 117 CYS A CA 1
ATOM 880 C C . CYS A 1 117 ? -8.020 6.120 10.879 1.00 95.50 117 CYS A C 1
ATOM 882 O O . CYS A 1 117 ? -7.702 6.243 12.060 1.00 95.50 117 CYS A O 1
ATOM 884 N N . VAL A 1 118 ? -9.093 5.426 10.494 1.00 96.19 118 VAL A N 1
ATOM 885 C CA . VAL A 1 118 ? -10.004 4.762 11.437 1.00 96.19 118 VAL A CA 1
ATOM 886 C C . VAL A 1 118 ? -9.260 3.690 12.232 1.00 96.19 118 VAL A C 1
ATOM 888 O O . VAL A 1 118 ? -9.352 3.656 13.457 1.00 96.19 118 VAL A O 1
ATOM 891 N N . ALA A 1 119 ? -8.479 2.844 11.558 1.00 94.50 119 ALA A N 1
ATOM 892 C CA . ALA A 1 119 ? -7.719 1.794 12.221 1.00 94.50 119 ALA A CA 1
ATOM 893 C C . ALA A 1 119 ? -6.659 2.364 13.178 1.00 94.50 119 ALA A C 1
ATOM 895 O O . ALA A 1 119 ? -6.514 1.857 14.286 1.00 94.50 119 ALA A O 1
ATOM 896 N N . ALA A 1 120 ? -5.970 3.449 12.810 1.00 93.12 120 ALA A N 1
ATOM 897 C CA . ALA A 1 120 ? -5.003 4.102 13.692 1.00 93.12 120 ALA A CA 1
ATOM 898 C C . ALA A 1 120 ? -5.636 4.580 15.010 1.00 93.12 120 ALA A C 1
ATOM 900 O O . ALA A 1 120 ? -5.045 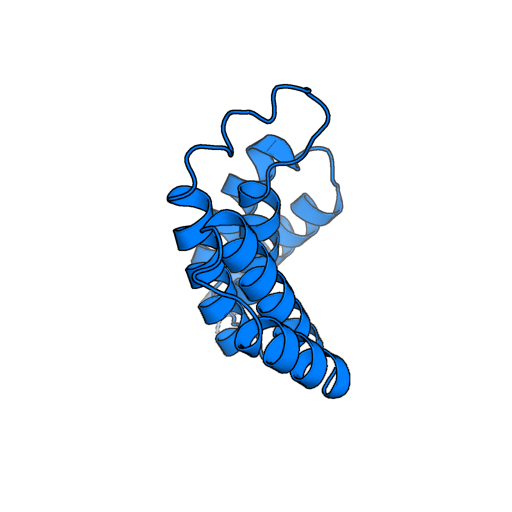4.378 16.068 1.00 93.12 120 ALA A O 1
ATOM 901 N N . VAL A 1 121 ? -6.838 5.165 14.951 1.00 93.50 121 VAL A N 1
ATOM 902 C CA . VAL A 1 121 ? -7.582 5.602 16.145 1.00 93.50 121 VAL A CA 1
ATOM 903 C C . VAL A 1 121 ? -8.000 4.399 16.988 1.00 93.50 121 VAL A C 1
ATOM 905 O O . VAL A 1 121 ? -7.648 4.321 18.160 1.00 93.50 121 VAL A O 1
ATOM 908 N N . LEU A 1 122 ? -8.653 3.408 16.375 1.00 93.62 122 LEU A N 1
ATOM 909 C CA . LEU A 1 122 ? -9.136 2.213 17.079 1.00 93.62 122 LEU A CA 1
ATOM 910 C C . LEU A 1 122 ? -8.018 1.401 17.745 1.00 93.62 122 LEU A C 1
ATOM 912 O O . LEU A 1 122 ? -8.259 0.704 18.728 1.00 93.62 122 LEU A O 1
ATOM 916 N N . HIS A 1 123 ? -6.809 1.433 17.187 1.00 88.56 123 HIS A N 1
ATOM 917 C CA . HIS A 1 123 ? -5.648 0.769 17.771 1.00 88.56 123 HIS A CA 1
ATOM 918 C C . HIS A 1 123 ? -4.981 1.576 18.888 1.00 88.56 123 HIS A C 1
ATOM 920 O O . HIS A 1 123 ? -4.323 0.969 19.724 1.00 88.56 123 HIS A O 1
ATOM 926 N N . ALA A 1 124 ? -5.132 2.902 18.912 1.00 86.81 124 ALA A N 1
ATOM 927 C CA . ALA A 1 124 ? -4.615 3.747 19.988 1.00 86.81 124 ALA A CA 1
ATOM 928 C C . ALA A 1 124 ? -5.481 3.689 21.260 1.00 86.81 124 ALA A C 1
ATOM 930 O O . ALA A 1 124 ? -4.999 4.008 22.341 1.00 86.81 124 ALA A O 1
ATOM 931 N N . GLU A 1 125 ? -6.747 3.291 21.129 1.00 83.44 125 GLU A N 1
ATOM 932 C CA . GLU A 1 125 ? -7.717 3.171 22.228 1.00 83.44 125 GLU A CA 1
ATOM 933 C C . GLU A 1 125 ? -7.674 1.812 22.961 1.00 83.44 125 GLU A C 1
ATOM 935 O O . GLU A 1 125 ? -8.450 1.597 23.892 1.00 83.44 125 GLU A O 1
ATOM 940 N N . ARG A 1 126 ? -6.800 0.887 22.543 1.00 70.12 126 ARG A N 1
ATOM 941 C CA . ARG A 1 126 ? -6.607 -0.440 23.157 1.00 70.12 126 ARG A CA 1
ATOM 942 C C . ARG A 1 126 ? -5.374 -0.470 24.046 1.00 70.12 126 ARG A C 1
ATOM 944 O O . ARG A 1 126 ? -5.446 -1.165 25.082 1.00 70.12 126 ARG A O 1
#

Foldseek 3Di:
DVVVVVVLVVVVVPDDPDQLLVQLVSLQSVLVVCVVVLNLVSSLVSLVSSLVSLVVHPCQVPPVPLQDQTSNLSSLQSNLVSCLSVLVLVSSLVSLVVSCVNCVVPVVSVVSNVSSVVSVVVVVVD

InterPro domains:
  IPR011990 Tetratricopeptide-like helical domain superfamily [G3DSA:1.25.40.10] (1-125)
  IPR011990 Tetratricopeptide-like helical domain superfamily [SSF48452] (18-118)
  IPR039740 CCR4-NOT transcription complex subunit 10 [PTHR12979] (2-121)

Organism: NCBI:txid1411642

pLDDT: mean 86.51, std 14.44, range [46.94, 98.25]